Protein AF-A0A832FYW7-F1 (afdb_monomer)

Foldseek 3Di:
DDPPPPQQQADPPPRDGFPDFPDKDWDWDPDADPVRKIKIWIKGWGADPVPRDIDIGTPDIDIHPDPPDDDPDDDPDDPDDDDPPPPD

Nearest PDB structures (foldseek):
  5kux-assembly1_A  TM=3.992E-01  e=6.760E-01  synthetic construct
  7alk-assembly1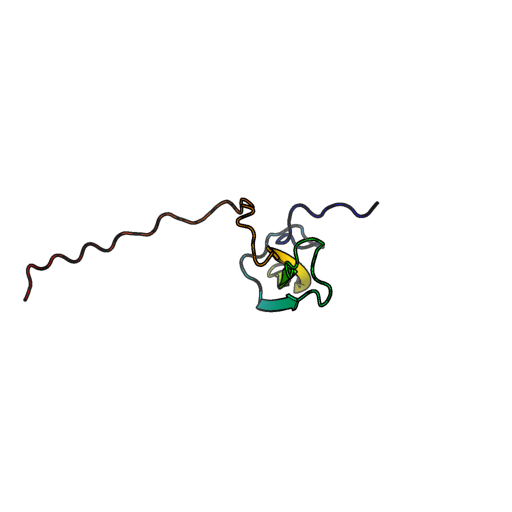_A  TM=5.813E-01  e=6.159E+00  Drosophila melanogaster
  1pn2-assembly1_B  TM=3.755E-01  e=2.163E+00  Candida tropicalis
  7f5z-assembly1_A-2  TM=3.390E-01  e=7.772E+00  Mycobacterium tuberculosis H37Rv

Radius of gyration: 18.68 Å; Cα contacts (8 Å, |Δi|>4): 118; chains: 1; bounding box: 32×64×35 Å

Secondary structure (DSSP, 8-state):
-----S-TTB-TTT-PBPSS-SEEEEEE-SSPPTTSPPEEEEEEEEE-TTT--EEEEEEEEEETT----------PPP----------

Solvent-accessible surface area (backbone atoms only — not comparable to full-atom values): 5934 Å² total; per-residue (Å²): 131,88,77,81,71,87,54,62,47,41,36,94,84,79,64,52,72,46,92,66,61,82,46,74,52,77,48,70,48,89,67,54,45,102,82,69,29,39,42,39,34,36,35,28,35,38,60,33,95,87,78,68,51,74,50,75,32,67,75,46,77,48,53,53,91,56,94,72,83,71,92,72,83,84,76,78,80,82,82,80,80,83,78,78,84,85,83,123

Structure (mmCIF, N/CA/C/O backbone):
data_AF-A0A832FYW7-F1
#
_entry.id   AF-A0A832FYW7-F1
#
loop_
_atom_site.group_PDB
_atom_site.id
_atom_site.type_symbol
_atom_site.label_atom_id
_atom_site.label_alt_id
_atom_site.label_comp_id
_atom_site.label_asym_id
_atom_site.label_entity_id
_atom_site.label_seq_id
_atom_site.pdbx_PDB_ins_code
_atom_site.Cartn_x
_atom_site.Cartn_y
_atom_site.Cartn_z
_atom_site.occupancy
_atom_site.B_iso_or_equiv
_atom_site.auth_seq_id
_atom_site.auth_comp_id
_atom_site.auth_asym_id
_atom_site.auth_atom_id
_atom_site.pdbx_PDB_model_num
ATOM 1 N N . MET A 1 1 ? 12.004 20.117 8.969 1.00 40.62 1 MET A N 1
ATOM 2 C CA . MET A 1 1 ? 12.454 18.827 8.393 1.00 40.62 1 MET A CA 1
ATOM 3 C C . MET A 1 1 ? 11.349 17.793 8.596 1.00 40.62 1 MET A C 1
ATOM 5 O O . MET A 1 1 ? 10.870 17.692 9.723 1.00 40.62 1 MET A O 1
ATOM 9 N N . PRO A 1 2 ? 10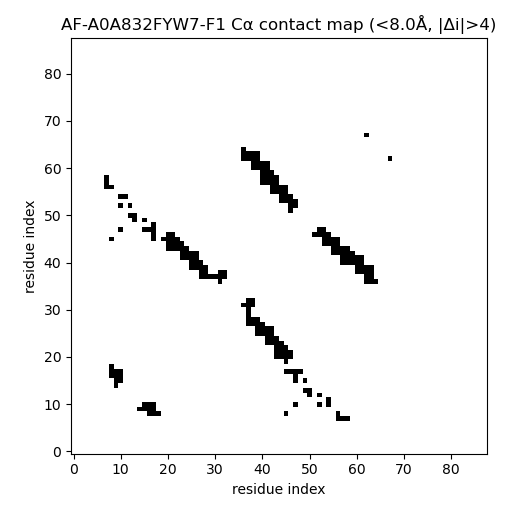.877 17.077 7.562 1.00 43.97 2 PRO A N 1
ATOM 10 C CA . PRO A 1 2 ? 9.862 16.038 7.739 1.00 43.97 2 PRO A CA 1
ATOM 11 C C . PRO A 1 2 ? 10.451 14.868 8.541 1.00 43.97 2 PRO A C 1
ATOM 13 O O . PRO A 1 2 ? 11.451 14.278 8.137 1.00 43.97 2 PRO A O 1
ATOM 16 N N . ARG A 1 3 ? 9.860 14.551 9.703 1.00 52.00 3 ARG A N 1
ATOM 17 C CA . ARG A 1 3 ? 10.281 13.410 10.534 1.00 52.00 3 ARG A CA 1
ATOM 18 C C . ARG A 1 3 ? 10.088 12.126 9.729 1.00 52.00 3 ARG A C 1
ATOM 20 O O . ARG A 1 3 ? 8.970 11.836 9.300 1.00 52.00 3 ARG A O 1
ATOM 27 N N . LYS A 1 4 ? 11.165 11.364 9.528 1.00 49.56 4 LYS A N 1
ATOM 28 C CA . LYS A 1 4 ? 11.107 10.008 8.977 1.00 49.56 4 LYS A CA 1
ATOM 29 C C . LYS A 1 4 ? 10.218 9.190 9.916 1.00 49.56 4 LYS A C 1
ATOM 31 O O . LYS A 1 4 ? 10.595 8.937 11.053 1.00 49.56 4 LYS A O 1
ATOM 36 N N . ARG A 1 5 ? 8.995 8.866 9.491 1.00 58.19 5 ARG A N 1
ATOM 37 C CA . ARG A 1 5 ? 8.114 7.991 10.272 1.00 58.19 5 ARG A CA 1
ATOM 38 C C . ARG A 1 5 ? 8.697 6.587 10.166 1.00 58.19 5 ARG A C 1
ATOM 40 O O . ARG A 1 5 ? 8.533 5.938 9.142 1.00 58.19 5 ARG A O 1
ATOM 47 N N . GLU A 1 6 ? 9.431 6.170 11.193 1.00 60.12 6 GLU A N 1
ATOM 48 C CA . GLU A 1 6 ? 10.042 4.836 11.280 1.00 60.12 6 GLU A CA 1
ATOM 49 C C . GLU A 1 6 ? 8.995 3.718 11.241 1.00 60.12 6 GLU A C 1
ATOM 51 O O . GLU A 1 6 ? 9.265 2.630 10.751 1.00 60.12 6 GLU A O 1
ATOM 56 N N . ASN A 1 7 ? 7.762 4.009 11.667 1.00 70.69 7 ASN A N 1
ATOM 57 C CA . ASN A 1 7 ? 6.698 3.021 11.752 1.00 70.69 7 ASN A CA 1
ATOM 58 C C . ASN A 1 7 ? 5.574 3.319 10.749 1.00 70.69 7 ASN A C 1
ATOM 60 O O . ASN A 1 7 ? 4.629 4.050 11.052 1.00 70.69 7 ASN A O 1
ATOM 64 N N . THR A 1 8 ? 5.661 2.723 9.555 1.00 75.56 8 THR A N 1
ATOM 65 C CA . THR A 1 8 ? 4.627 2.788 8.496 1.00 75.56 8 THR A CA 1
ATOM 66 C C . THR A 1 8 ? 3.253 2.310 8.980 1.00 75.56 8 THR A C 1
ATOM 68 O O . THR A 1 8 ? 2.226 2.833 8.545 1.00 75.56 8 THR A O 1
ATOM 71 N N . PHE A 1 9 ? 3.247 1.343 9.898 1.00 82.50 9 PHE A N 1
ATOM 72 C CA . PHE A 1 9 ? 2.052 0.666 10.400 1.00 82.50 9 PHE A CA 1
ATOM 73 C C . PHE A 1 9 ? 1.453 1.315 11.652 1.00 82.50 9 PHE A C 1
ATOM 75 O O . PHE A 1 9 ? 0.427 0.853 12.142 1.00 82.50 9 PHE A O 1
ATOM 82 N N . THR A 1 10 ? 2.061 2.372 12.194 1.00 85.94 10 THR A N 1
ATOM 83 C CA . THR A 1 10 ? 1.571 3.018 13.417 1.00 85.94 10 THR A CA 1
ATOM 84 C C . THR A 1 10 ? 0.535 4.091 13.102 1.00 85.94 10 THR A C 1
ATOM 86 O O . THR A 1 10 ? 0.786 5.015 12.326 1.00 85.94 10 THR A O 1
ATOM 89 N N . CYS A 1 11 ? -0.617 4.002 13.767 1.00 85.75 11 CYS A N 1
ATOM 90 C CA . CYS A 1 11 ? -1.674 4.994 13.675 1.00 85.75 11 CYS A CA 1
ATOM 91 C C . CYS A 1 11 ? -1.172 6.364 14.170 1.00 85.75 11 CYS A C 1
ATOM 93 O O . CYS A 1 11 ? -0.714 6.466 15.313 1.00 85.75 11 CYS A O 1
ATOM 95 N N . PRO A 1 12 ? -1.325 7.440 13.377 1.00 83.44 12 PRO A N 1
ATOM 96 C CA . PRO A 1 12 ? -0.856 8.774 13.755 1.00 83.44 12 PRO A CA 1
ATOM 97 C C . PRO A 1 12 ? -1.626 9.394 14.930 1.00 83.44 12 PRO A C 1
ATOM 99 O O . PRO A 1 12 ? -1.150 10.362 15.513 1.00 83.44 12 PRO A O 1
ATOM 102 N N . LYS A 1 13 ? -2.808 8.860 15.264 1.00 84.81 13 LYS A N 1
ATOM 103 C CA . LYS A 1 13 ? -3.709 9.418 16.280 1.00 84.81 13 LYS A CA 1
ATOM 104 C C . LYS A 1 13 ? -3.602 8.721 17.635 1.00 84.81 13 LYS A C 1
ATOM 106 O O . LYS A 1 13 ? -3.587 9.392 18.656 1.00 84.81 13 LYS A O 1
ATOM 111 N N . CYS A 1 14 ? -3.551 7.388 17.654 1.00 85.00 14 CYS A N 1
ATOM 112 C CA . CYS A 1 14 ? -3.553 6.608 18.900 1.00 85.00 14 CYS A CA 1
ATOM 113 C C . CYS A 1 14 ? -2.272 5.795 19.142 1.00 85.00 14 CYS A C 1
ATOM 115 O O . CYS A 1 14 ? -2.141 5.183 20.196 1.00 85.00 14 CYS A O 1
ATOM 117 N N . GLY A 1 15 ? -1.346 5.736 18.179 1.00 83.56 15 GLY A N 1
ATOM 118 C CA . GLY A 1 15 ? -0.087 4.998 18.325 1.00 83.56 15 GLY A CA 1
ATOM 119 C C . GLY A 1 15 ? -0.190 3.472 18.196 1.00 83.56 15 GLY A C 1
ATOM 120 O O . GLY A 1 15 ? 0.837 2.797 18.230 1.00 83.56 15 GLY A O 1
ATOM 121 N N . LYS A 1 16 ? -1.387 2.899 17.998 1.00 85.75 16 LYS A N 1
ATOM 122 C CA . LYS A 1 16 ? -1.534 1.453 17.762 1.00 85.75 16 LYS A CA 1
ATOM 123 C C . LYS A 1 16 ? -1.047 1.042 16.375 1.00 85.75 16 LYS A C 1
ATOM 125 O O . LYS A 1 16 ? -1.221 1.784 15.407 1.00 85.75 16 LYS A O 1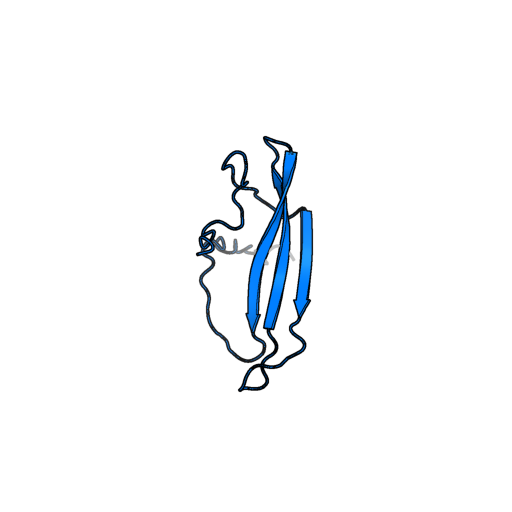
ATOM 130 N N . LYS A 1 17 ? -0.461 -0.153 16.285 1.00 84.06 17 LYS A N 1
ATOM 131 C CA . LYS A 1 17 ? -0.034 -0.765 15.022 1.00 84.06 17 LYS A CA 1
ATOM 132 C C . LYS A 1 17 ? -1.230 -1.410 14.317 1.00 84.06 17 LYS A C 1
ATOM 134 O O . LYS A 1 17 ? -2.002 -2.114 14.958 1.00 84.06 17 LYS A O 1
ATOM 139 N N . ALA A 1 18 ? -1.380 -1.155 13.021 1.00 83.50 18 ALA A N 1
ATOM 140 C CA . ALA A 1 18 ? -2.301 -1.889 12.159 1.00 83.50 18 ALA A CA 1
ATOM 141 C C . ALA A 1 18 ? -1.615 -3.155 11.629 1.00 83.50 18 ALA A C 1
ATOM 143 O O . ALA A 1 18 ? -0.481 -3.078 11.159 1.00 83.50 18 ALA A O 1
ATOM 144 N N . THR A 1 19 ? -2.309 -4.293 11.689 1.00 77.75 19 THR A N 1
ATOM 145 C CA . THR A 1 19 ? -1.777 -5.590 11.240 1.00 77.75 19 THR A CA 1
ATOM 146 C C . THR A 1 19 ? -1.719 -5.686 9.718 1.00 77.75 19 THR A C 1
ATOM 148 O O . THR A 1 19 ? -0.695 -6.081 9.176 1.00 77.75 19 THR A O 1
ATOM 151 N N . ASN A 1 20 ? -2.787 -5.285 9.016 1.00 82.00 20 ASN A N 1
ATOM 152 C CA . ASN A 1 20 ? -2.890 -5.437 7.564 1.00 82.00 20 ASN A CA 1
ATOM 153 C C . ASN A 1 20 ? -3.401 -4.162 6.868 1.00 82.00 20 ASN A C 1
ATOM 155 O O . ASN A 1 20 ? -4.269 -3.468 7.405 1.00 82.00 20 ASN A O 1
ATOM 159 N N . PRO A 1 21 ? -2.891 -3.839 5.664 1.00 85.69 21 PRO A N 1
ATOM 160 C CA . PRO A 1 21 ? -3.473 -2.803 4.820 1.00 85.69 21 PRO A CA 1
ATOM 161 C C . PRO A 1 21 ? -4.810 -3.283 4.238 1.00 85.69 21 PRO A C 1
ATOM 163 O O . PRO A 1 21 ? -4.926 -4.419 3.792 1.00 85.69 21 PRO A O 1
ATOM 166 N N . ILE A 1 22 ? -5.807 -2.401 4.164 1.00 89.50 22 ILE A N 1
ATOM 167 C CA . ILE A 1 22 ? -7.097 -2.709 3.509 1.00 89.50 22 ILE A CA 1
ATOM 168 C C . ILE A 1 22 ? -6.937 -2.767 1.999 1.00 89.50 22 ILE A C 1
ATOM 170 O O . ILE A 1 22 ? -7.590 -3.543 1.309 1.00 89.50 22 ILE A O 1
ATOM 174 N N . ARG A 1 23 ? -6.095 -1.880 1.473 1.00 89.50 23 ARG A N 1
ATOM 175 C CA . ARG A 1 23 ? -5.846 -1.767 0.046 1.00 89.50 23 ARG A CA 1
ATOM 176 C C . ARG A 1 23 ? -4.403 -1.388 -0.178 1.00 89.50 23 ARG A C 1
ATOM 178 O O . ARG A 1 23 ? -3.894 -0.466 0.460 1.00 89.50 23 ARG A O 1
ATOM 185 N N . THR A 1 24 ? -3.784 -2.058 -1.132 1.00 92.12 24 THR A N 1
ATOM 186 C CA . THR A 1 24 ? -2.465 -1.712 -1.638 1.00 92.12 24 THR A CA 1
ATOM 187 C C . THR A 1 24 ? -2.578 -1.217 -3.073 1.00 92.12 24 THR A C 1
ATOM 189 O O . THR A 1 24 ? -3.502 -1.571 -3.809 1.00 92.12 24 THR A O 1
ATOM 192 N N . TRP A 1 25 ? -1.671 -0.331 -3.464 1.00 88.69 25 TRP A N 1
ATOM 193 C CA . TRP A 1 25 ? -1.499 0.066 -4.858 1.00 88.69 25 TRP A CA 1
ATOM 194 C C . TRP A 1 25 ? -0.029 0.342 -5.141 1.00 88.69 25 TRP A C 1
ATOM 196 O O . TRP A 1 25 ? 0.751 0.680 -4.248 1.00 88.69 25 TRP A O 1
ATOM 206 N N . THR A 1 26 ? 0.348 0.192 -6.402 1.00 90.44 26 THR A N 1
ATOM 207 C CA . THR A 1 26 ? 1.708 0.429 -6.877 1.00 90.44 26 THR A CA 1
ATOM 208 C C . THR A 1 26 ? 1.797 1.786 -7.555 1.00 90.44 26 THR A C 1
ATOM 210 O O . THR A 1 26 ? 0.993 2.105 -8.427 1.00 90.44 26 THR A O 1
ATOM 213 N N . LEU A 1 27 ? 2.807 2.567 -7.191 1.00 87.06 27 LEU A N 1
ATOM 214 C CA . LEU A 1 27 ? 3.200 3.788 -7.879 1.00 87.06 27 LEU A CA 1
ATOM 215 C C . LEU A 1 27 ? 4.526 3.533 -8.592 1.00 87.06 27 LEU A C 1
ATOM 217 O O . LEU A 1 27 ? 5.526 3.210 -7.951 1.00 87.06 27 LEU A O 1
ATOM 221 N N . VAL A 1 28 ? 4.530 3.666 -9.915 1.00 85.56 28 VAL A N 1
ATOM 222 C CA . VAL A 1 28 ? 5.707 3.436 -10.759 1.00 85.56 28 VAL A CA 1
ATOM 223 C C . VAL A 1 28 ? 6.270 4.789 -11.181 1.00 85.56 28 VAL A C 1
ATOM 225 O O . VAL A 1 28 ? 5.547 5.604 -11.752 1.00 85.56 28 VAL A O 1
ATOM 228 N N . SER A 1 29 ? 7.542 5.054 -10.874 1.00 81.06 29 SER A N 1
ATOM 229 C CA . SER A 1 29 ? 8.205 6.286 -11.321 1.00 81.06 29 SER A CA 1
ATOM 230 C C . SER A 1 29 ? 8.420 6.241 -12.839 1.00 81.06 29 SER A C 1
ATOM 232 O O . SER A 1 29 ? 9.090 5.315 -13.300 1.00 81.06 29 SER A O 1
ATOM 234 N N . PRO A 1 30 ? 7.917 7.223 -13.614 1.00 76.31 30 PRO A N 1
ATOM 235 C CA . PRO A 1 30 ? 8.089 7.246 -15.068 1.00 76.31 30 PRO A CA 1
ATOM 236 C C . PRO A 1 30 ? 9.523 7.594 -15.486 1.00 76.31 30 PRO A C 1
ATOM 238 O O . PRO A 1 30 ? 9.937 7.272 -16.594 1.00 76.31 30 PRO A O 1
ATOM 241 N N . ILE A 1 31 ? 10.284 8.250 -14.605 1.00 77.62 31 ILE A N 1
ATOM 242 C CA . ILE A 1 31 ? 11.682 8.601 -14.850 1.00 77.62 31 ILE A CA 1
ATOM 243 C C . ILE A 1 31 ? 12.561 7.444 -14.359 1.00 77.62 31 ILE A C 1
ATOM 245 O O . ILE A 1 31 ? 12.533 7.147 -13.155 1.00 77.62 31 ILE A O 1
ATOM 249 N N . PRO A 1 32 ? 13.322 6.792 -15.257 1.00 73.88 32 PRO A N 1
ATOM 250 C CA . PRO A 1 32 ? 14.298 5.790 -14.866 1.00 73.88 32 PRO A CA 1
ATOM 251 C C . PRO A 1 32 ? 15.500 6.450 -14.179 1.00 73.88 32 PRO A C 1
ATOM 253 O O . PRO A 1 32 ? 15.901 7.566 -14.510 1.00 73.88 32 PRO A O 1
ATOM 256 N N . ASP A 1 33 ? 16.077 5.748 -13.205 1.00 69.31 33 ASP A N 1
ATOM 257 C CA . ASP A 1 33 ? 17.307 6.165 -12.521 1.00 69.31 33 ASP A CA 1
ATOM 258 C C . ASP A 1 33 ? 18.493 6.235 -13.508 1.00 69.31 33 ASP A C 1
ATOM 260 O O . ASP A 1 33 ? 18.402 5.723 -14.625 1.00 69.31 33 ASP A O 1
ATOM 264 N N . LYS A 1 34 ? 19.649 6.782 -13.099 1.00 70.00 34 LYS A N 1
ATOM 265 C CA . LYS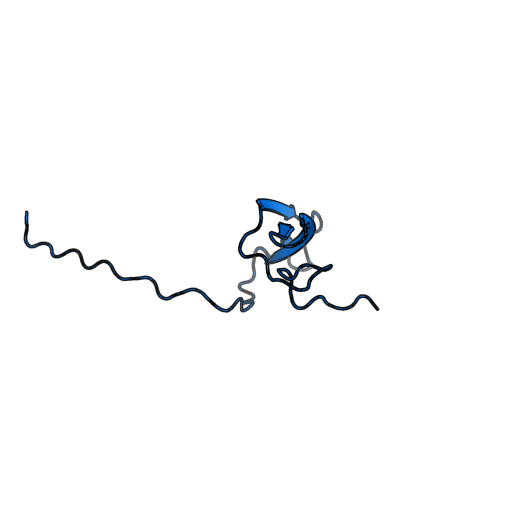 A 1 34 ? 20.858 6.894 -13.958 1.00 70.00 34 LYS A CA 1
ATOM 266 C C . LYS A 1 34 ? 21.297 5.561 -14.602 1.00 70.00 34 LYS A C 1
ATOM 268 O O . LYS A 1 34 ? 21.981 5.557 -15.617 1.00 70.00 34 LYS A O 1
ATOM 273 N N . TYR A 1 35 ? 20.878 4.443 -14.012 1.00 75.56 35 TYR A N 1
ATOM 274 C CA . TYR A 1 35 ? 21.130 3.073 -14.462 1.00 75.56 35 TYR A CA 1
ATOM 275 C C . TYR A 1 35 ? 19.939 2.420 -15.193 1.00 75.56 35 TYR A C 1
ATOM 277 O O . TYR A 1 35 ? 19.881 1.200 -15.288 1.00 75.56 35 TYR A O 1
ATOM 285 N N . GLY A 1 36 ? 18.940 3.187 -15.642 1.00 71.50 36 GLY A N 1
ATOM 286 C CA . GLY A 1 36 ? 17.765 2.652 -16.345 1.00 71.50 36 GLY A CA 1
ATOM 287 C C . GLY A 1 36 ? 16.738 1.945 -15.447 1.00 71.50 36 GLY A C 1
ATOM 288 O O . GLY A 1 36 ? 15.798 1.332 -15.942 1.00 71.50 36 GLY A O 1
ATOM 289 N N . ARG A 1 37 ? 16.901 2.003 -14.119 1.00 79.69 37 ARG A N 1
ATOM 290 C CA . ARG A 1 37 ? 16.072 1.254 -13.163 1.00 79.69 37 ARG A CA 1
ATOM 291 C C . ARG A 1 37 ? 14.782 1.993 -12.843 1.00 79.69 37 ARG A C 1
ATOM 293 O O . ARG A 1 37 ? 14.807 3.168 -12.472 1.00 79.69 37 ARG A O 1
ATOM 300 N N . VAL A 1 38 ? 13.666 1.275 -12.897 1.00 80.00 38 VAL A N 1
ATOM 301 C CA . VAL A 1 38 ? 12.348 1.798 -12.522 1.00 80.00 38 VAL A CA 1
ATOM 302 C C . VAL A 1 38 ? 12.091 1.531 -11.042 1.00 80.00 38 VAL A C 1
ATOM 304 O O . VAL A 1 38 ? 12.263 0.404 -10.568 1.00 80.00 38 VAL A O 1
ATOM 307 N N . THR A 1 39 ? 11.675 2.567 -10.311 1.00 80.75 39 THR A N 1
ATOM 308 C CA . THR A 1 39 ? 11.270 2.441 -8.905 1.00 80.75 39 THR A CA 1
ATOM 309 C C . THR A 1 39 ? 9.769 2.190 -8.820 1.00 80.75 39 THR A C 1
ATOM 311 O O . THR A 1 39 ? 8.970 3.039 -9.219 1.00 80.75 39 THR A O 1
ATOM 314 N N . ILE A 1 40 ? 9.400 1.045 -8.256 1.00 84.75 40 ILE A N 1
ATOM 315 C CA . ILE A 1 40 ? 8.032 0.654 -7.933 1.00 84.75 40 ILE A CA 1
ATOM 316 C C . ILE A 1 40 ? 7.840 0.855 -6.430 1.00 84.75 40 ILE A C 1
ATOM 318 O O . ILE A 1 40 ? 8.481 0.206 -5.607 1.00 84.75 40 ILE A O 1
ATOM 322 N N . THR A 1 41 ? 6.965 1.776 -6.049 1.00 87.56 41 THR A N 1
ATOM 323 C CA . THR A 1 41 ? 6.603 2.023 -4.652 1.00 87.56 41 THR A CA 1
ATOM 324 C C . THR A 1 41 ? 5.264 1.367 -4.356 1.00 87.56 41 THR A C 1
ATOM 326 O O . THR A 1 41 ? 4.255 1.730 -4.951 1.00 87.56 41 THR A O 1
ATOM 329 N N . ILE A 1 42 ? 5.240 0.426 -3.418 1.00 88.44 42 ILE A N 1
ATOM 330 C CA . ILE A 1 42 ? 4.013 -0.178 -2.903 1.00 88.44 42 ILE A CA 1
ATOM 331 C C . ILE A 1 42 ? 3.510 0.696 -1.755 1.00 88.44 42 ILE A C 1
ATOM 333 O O . ILE A 1 42 ? 4.162 0.827 -0.713 1.00 88.44 42 ILE A O 1
ATOM 337 N N . MET A 1 43 ? 2.347 1.304 -1.952 1.00 89.25 43 MET A N 1
ATOM 338 C CA . MET A 1 43 ? 1.629 2.054 -0.928 1.00 89.25 43 MET A CA 1
ATOM 339 C C . MET A 1 43 ? 0.504 1.201 -0.348 1.00 89.25 43 MET A C 1
ATOM 341 O O . MET A 1 43 ? -0.076 0.366 -1.042 1.00 89.25 43 MET A O 1
ATOM 345 N N . GLY A 1 44 ? 0.195 1.428 0.925 1.00 91.06 44 GLY A N 1
ATOM 346 C CA . GLY A 1 44 ? -0.924 0.808 1.622 1.00 91.06 44 GLY A CA 1
ATOM 347 C C . GLY A 1 44 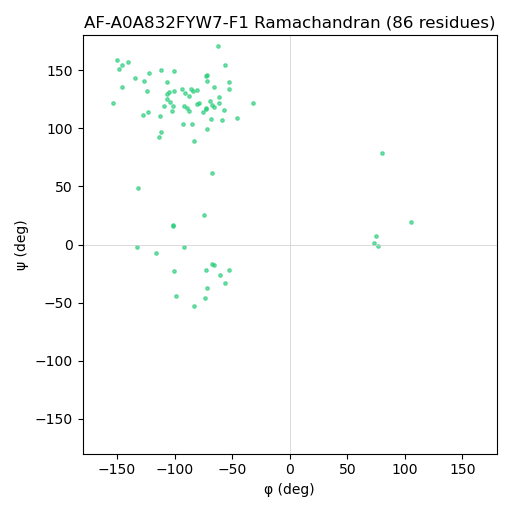? -1.820 1.850 2.273 1.00 91.06 44 GLY A C 1
ATOM 348 O O . GLY A 1 44 ? -1.326 2.830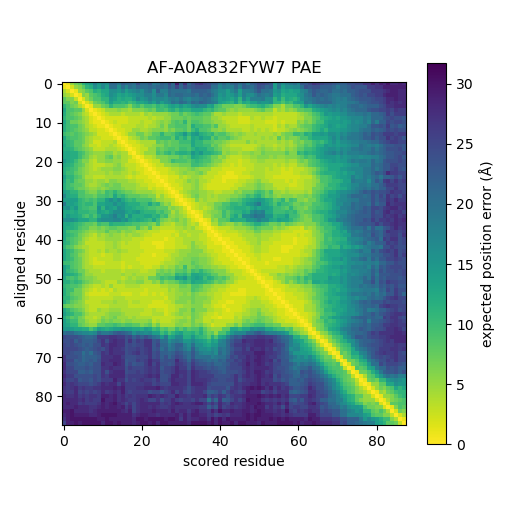 2.835 1.00 91.06 44 GLY A O 1
ATOM 349 N N . ALA A 1 45 ? -3.129 1.621 2.213 1.00 89.44 45 ALA A N 1
ATOM 350 C CA . ALA A 1 45 ? -4.111 2.278 3.064 1.00 89.44 45 ALA A CA 1
ATOM 351 C C . ALA A 1 45 ? -4.381 1.417 4.302 1.00 89.44 45 ALA A C 1
ATOM 353 O O . ALA A 1 45 ? -4.628 0.215 4.191 1.00 89.44 45 ALA A O 1
ATOM 354 N N . PHE A 1 46 ? -4.384 2.059 5.463 1.00 89.56 46 PHE A N 1
ATOM 355 C CA . PHE A 1 46 ? -4.610 1.462 6.771 1.00 89.56 46 PHE A CA 1
ATOM 356 C C . PHE A 1 46 ? -5.802 2.140 7.447 1.00 89.56 46 PHE A C 1
ATOM 358 O O . PHE A 1 46 ? -6.036 3.335 7.256 1.00 89.56 46 PHE A O 1
ATOM 365 N N . ILE A 1 47 ? -6.542 1.377 8.248 1.00 89.62 47 ILE A N 1
ATOM 366 C CA . ILE A 1 47 ? -7.586 1.870 9.149 1.00 89.62 47 ILE A CA 1
ATOM 367 C C . ILE A 1 47 ? -7.212 1.383 10.540 1.00 89.62 47 ILE A C 1
ATOM 369 O O . ILE A 1 47 ? -6.876 0.214 10.726 1.00 89.62 47 ILE A O 1
ATOM 373 N N . CYS A 1 48 ? -7.251 2.277 11.523 1.00 87.31 48 CYS A N 1
ATOM 374 C CA . CYS A 1 48 ? -7.028 1.891 12.905 1.00 87.31 48 CYS A CA 1
ATOM 375 C C . CYS A 1 48 ? -8.294 1.251 13.474 1.00 87.31 48 CYS A C 1
ATOM 377 O O . CYS A 1 48 ? -9.319 1.919 13.586 1.00 87.31 48 CYS A O 1
ATOM 379 N N . GLU A 1 49 ? -8.197 0.011 13.943 1.00 85.56 49 GLU A N 1
ATOM 380 C CA . GLU A 1 49 ? -9.312 -0.690 14.599 1.00 85.56 49 GLU A CA 1
ATOM 381 C C . GLU A 1 49 ? -9.729 -0.062 15.935 1.00 85.56 49 GLU A C 1
ATOM 383 O O . GLU A 1 49 ? -10.813 -0.319 16.438 1.00 85.56 49 GLU A O 1
ATOM 388 N N . SER A 1 50 ? -8.880 0.775 16.536 1.00 86.12 50 SER A N 1
ATOM 389 C CA . SER A 1 50 ? -9.159 1.362 17.853 1.00 86.12 50 SER A CA 1
ATOM 390 C C . SER A 1 50 ? -9.678 2.789 17.831 1.00 86.12 50 SER A C 1
ATOM 392 O O . SER A 1 50 ? -10.293 3.210 18.801 1.00 86.12 50 SER A O 1
ATOM 394 N N . CYS A 1 51 ? -9.417 3.558 16.773 1.00 87.19 51 CYS A N 1
ATOM 395 C CA . CYS A 1 51 ? -9.896 4.941 16.675 1.00 87.19 51 CYS A CA 1
ATOM 396 C C . CYS A 1 51 ? -10.545 5.290 15.329 1.00 87.19 51 CYS A C 1
ATOM 398 O O . CYS A 1 51 ? -10.978 6.427 15.157 1.00 87.19 51 CYS A O 1
ATOM 400 N N . GLY A 1 52 ? -10.588 4.351 14.376 1.00 87.25 52 GLY A N 1
ATOM 401 C CA . GLY A 1 52 ? -11.194 4.529 13.052 1.00 87.25 52 GLY A CA 1
ATOM 402 C C . GLY A 1 52 ? -10.401 5.405 12.077 1.00 87.25 52 GLY A C 1
ATOM 403 O O . GLY A 1 52 ? -10.850 5.628 10.955 1.00 87.25 52 GLY A O 1
ATOM 404 N N . GLU A 1 53 ? -9.230 5.907 12.478 1.00 88.75 53 GLU A N 1
ATOM 405 C CA . GLU A 1 53 ? -8.416 6.804 11.653 1.00 88.75 53 GLU A CA 1
ATOM 406 C C . GLU A 1 53 ? -7.895 6.089 10.404 1.00 88.75 53 GLU A C 1
ATOM 408 O O . GLU A 1 53 ? -7.378 4.971 10.503 1.00 88.75 53 GLU A O 1
ATOM 413 N N . LYS A 1 54 ? -7.979 6.752 9.245 1.00 89.69 54 LYS A N 1
ATOM 414 C CA . LYS A 1 54 ? -7.492 6.220 7.967 1.00 89.69 54 LYS A CA 1
ATOM 415 C C . LYS A 1 54 ? -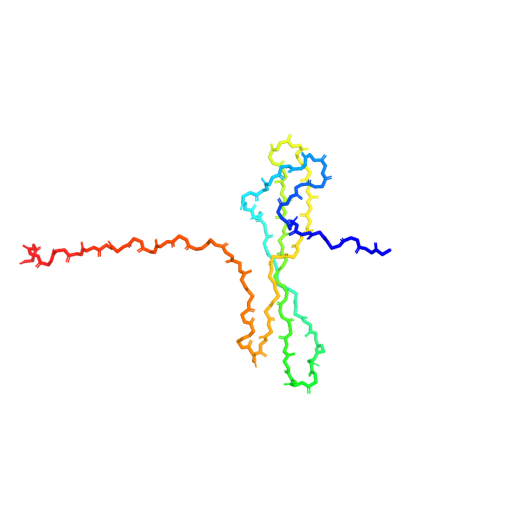6.209 6.934 7.570 1.00 89.69 54 LYS A C 1
ATOM 417 O O . LYS A 1 54 ? -6.176 8.160 7.537 1.00 89.69 54 LYS A O 1
ATOM 422 N N . TRP A 1 55 ? -5.164 6.191 7.223 1.00 89.81 55 TRP A N 1
ATOM 423 C CA . TRP A 1 55 ? -3.938 6.791 6.693 1.00 89.81 55 TRP A CA 1
ATOM 424 C C . TRP A 1 55 ? -3.343 5.961 5.569 1.00 89.81 55 TRP A C 1
ATOM 426 O O . TRP A 1 55 ? -3.583 4.762 5.445 1.00 89.81 55 TRP A O 1
ATOM 436 N N . ASN A 1 56 ? -2.547 6.624 4.741 1.00 89.62 56 ASN A N 1
ATOM 437 C CA . ASN A 1 56 ? -1.745 6.005 3.704 1.00 89.62 56 ASN A CA 1
ATOM 438 C C . ASN A 1 56 ? -0.271 6.021 4.117 1.00 89.62 56 ASN A C 1
ATOM 440 O O . ASN A 1 56 ? 0.224 6.985 4.704 1.00 89.62 56 ASN A O 1
ATOM 444 N N . SER A 1 57 ? 0.443 4.935 3.839 1.00 87.81 57 SER A N 1
ATOM 445 C CA . SER A 1 57 ? 1.879 4.877 4.093 1.00 87.81 57 SER A CA 1
ATOM 446 C C . SER A 1 57 ? 2.595 3.959 3.106 1.00 87.81 57 SER A C 1
ATOM 448 O O . SER A 1 57 ? 1.983 3.120 2.444 1.00 87.81 57 SER A O 1
ATOM 450 N N . THR A 1 58 ? 3.905 4.159 2.960 1.00 87.25 58 THR A N 1
ATOM 451 C CA . THR A 1 58 ? 4.739 3.354 2.059 1.00 87.25 58 THR A CA 1
ATOM 452 C C . THR A 1 58 ? 5.095 2.036 2.732 1.00 87.25 58 THR A C 1
ATOM 454 O O . THR A 1 58 ? 5.739 2.046 3.780 1.00 87.25 58 THR A O 1
ATOM 457 N N . ILE A 1 59 ? 4.709 0.922 2.112 1.00 86.25 59 ILE A N 1
ATOM 458 C CA . ILE A 1 59 ? 5.044 -0.428 2.580 1.00 86.25 59 ILE A CA 1
ATOM 459 C C . ILE A 1 59 ? 6.441 -0.793 2.087 1.00 86.25 59 ILE A C 1
ATOM 461 O O . ILE A 1 59 ? 7.310 -1.142 2.877 1.00 86.25 59 ILE A O 1
ATOM 465 N N . GLN A 1 60 ? 6.674 -0.667 0.778 1.00 83.62 60 GLN A N 1
ATOM 466 C CA . GLN A 1 60 ? 7.923 -1.105 0.166 1.00 83.62 60 GLN A CA 1
ATOM 467 C C . GLN A 1 60 ? 8.298 -0.230 -1.028 1.00 83.62 60 GLN A C 1
ATOM 469 O O . GLN A 1 60 ? 7.439 0.323 -1.713 1.00 83.62 60 GLN A O 1
ATOM 474 N N . LYS A 1 61 ? 9.600 -0.110 -1.290 1.00 84.19 61 LYS A N 1
ATOM 475 C CA . LYS A 1 61 ? 10.144 0.488 -2.513 1.00 84.19 61 LYS A CA 1
ATOM 476 C C . LYS A 1 61 ? 11.042 -0.543 -3.177 1.00 84.19 61 LYS A C 1
ATOM 478 O O . LYS A 1 61 ? 12.071 -0.896 -2.613 1.00 84.19 61 LYS A O 1
ATOM 483 N N . ILE A 1 62 ? 10.641 -1.003 -4.350 1.00 83.56 62 ILE A N 1
ATOM 484 C CA . ILE A 1 62 ? 11.353 -1.983 -5.163 1.00 83.56 62 ILE A CA 1
ATOM 485 C C . ILE A 1 62 ? 12.009 -1.229 -6.318 1.00 83.56 62 ILE A C 1
ATOM 487 O O . ILE A 1 62 ? 11.363 -0.417 -6.978 1.00 83.56 62 ILE A O 1
ATOM 491 N N . LYS A 1 63 ? 13.295 -1.473 -6.570 1.00 79.62 63 LYS A N 1
ATOM 492 C CA . LYS A 1 63 ? 13.985 -0.975 -7.764 1.00 79.62 63 LYS A CA 1
ATOM 493 C C . LYS A 1 63 ? 14.216 -2.142 -8.709 1.00 79.62 63 LYS A C 1
ATOM 495 O O . LYS A 1 63 ? 14.807 -3.146 -8.329 1.00 79.62 63 LYS A O 1
ATOM 500 N N . THR A 1 64 ? 13.756 -2.000 -9.940 1.00 69.56 64 THR A N 1
ATOM 501 C CA . THR A 1 64 ? 13.891 -3.040 -10.962 1.00 69.56 64 THR A CA 1
ATOM 502 C C . THR A 1 64 ? 15.344 -3.048 -11.442 1.00 69.56 64 THR A C 1
ATOM 504 O O . THR A 1 64 ? 15.785 -2.042 -11.990 1.00 69.56 64 THR A O 1
ATOM 507 N N . GLY A 1 65 ? 16.106 -4.120 -11.188 1.00 60.25 65 GLY A N 1
ATOM 508 C CA . GLY A 1 65 ? 17.500 -4.263 -11.649 1.00 60.25 65 GLY A CA 1
ATOM 509 C C . GLY A 1 65 ? 18.600 -4.080 -10.592 1.00 60.25 65 GLY A C 1
ATOM 510 O O . GLY A 1 65 ? 19.745 -3.817 -10.942 1.00 60.25 65 GLY A O 1
ATOM 511 N N . GLY A 1 66 ? 18.285 -4.189 -9.302 1.00 52.12 66 GLY A N 1
ATOM 512 C CA . GLY A 1 66 ? 19.302 -4.342 -8.263 1.00 52.12 66 GLY A CA 1
ATOM 513 C C . GLY A 1 66 ? 18.710 -5.062 -7.066 1.00 52.12 66 GLY A C 1
ATOM 514 O O . GLY A 1 66 ? 17.736 -4.579 -6.492 1.00 52.12 66 GLY A O 1
ATOM 515 N N . GLU A 1 67 ? 19.293 -6.198 -6.694 1.00 51.53 67 GLU A N 1
ATOM 516 C CA . GLU A 1 67 ? 19.045 -6.874 -5.419 1.00 51.53 67 GLU A CA 1
ATOM 517 C C . GLU A 1 67 ? 19.595 -6.023 -4.261 1.00 51.53 67 GLU A C 1
ATOM 519 O O . GLU A 1 67 ? 20.505 -6.412 -3.536 1.00 51.53 67 GLU A O 1
ATOM 524 N N . GLU A 1 68 ? 19.075 -4.811 -4.078 1.00 49.41 68 GLU A N 1
ATOM 525 C CA . GLU A 1 68 ? 19.337 -4.052 -2.863 1.00 49.41 68 GLU A CA 1
ATOM 526 C C . GLU A 1 68 ? 18.356 -4.531 -1.798 1.00 49.41 68 GLU A C 1
ATOM 528 O O . GLU A 1 68 ? 17.242 -4.017 -1.650 1.00 49.41 68 GLU A O 1
ATOM 533 N N . LYS A 1 69 ? 18.817 -5.563 -1.082 1.00 48.72 69 LYS A N 1
ATOM 534 C CA . LYS A 1 69 ? 18.344 -5.985 0.236 1.00 48.72 69 LYS A CA 1
ATOM 535 C C . LYS A 1 69 ? 17.866 -4.768 1.030 1.00 48.72 69 LYS A C 1
ATOM 537 O O . LYS A 1 69 ? 18.626 -3.834 1.284 1.00 48.72 69 LYS A O 1
ATOM 542 N N . ARG A 1 70 ? 16.604 -4.794 1.446 1.00 43.41 70 ARG A N 1
ATOM 543 C CA . ARG A 1 70 ? 16.148 -4.034 2.606 1.00 43.41 70 ARG A CA 1
ATOM 544 C C . ARG A 1 70 ? 15.430 -5.000 3.517 1.00 43.41 70 ARG A C 1
ATOM 546 O O . ARG A 1 70 ? 14.376 -5.519 3.157 1.00 43.41 70 ARG A O 1
ATOM 553 N N . GLU A 1 71 ? 16.075 -5.241 4.650 1.00 43.53 71 GLU A N 1
ATOM 554 C CA . GLU A 1 71 ? 15.540 -5.913 5.822 1.00 43.53 71 GLU A CA 1
ATOM 555 C C . GLU A 1 71 ? 14.145 -5.360 6.137 1.00 43.53 71 GLU A C 1
ATOM 557 O O . GLU A 1 71 ? 13.968 -4.208 6.530 1.00 43.53 71 GLU A O 1
ATOM 562 N N . ALA A 1 72 ? 13.140 -6.193 5.897 1.00 39.19 72 ALA A N 1
ATOM 563 C CA . ALA A 1 72 ? 11.924 -6.201 6.680 1.00 39.19 72 ALA A CA 1
ATOM 564 C C . ALA A 1 72 ? 11.984 -7.530 7.429 1.00 39.19 72 ALA A C 1
ATOM 566 O O . ALA A 1 72 ? 11.741 -8.591 6.853 1.00 39.19 72 ALA A O 1
ATOM 567 N N . GLU A 1 73 ? 12.462 -7.463 8.668 1.00 45.44 73 GLU A N 1
ATOM 568 C CA . GLU A 1 73 ? 12.432 -8.582 9.598 1.00 45.44 73 GLU A CA 1
ATOM 569 C C . GLU A 1 73 ? 11.000 -9.106 9.786 1.00 45.44 73 GLU A C 1
ATOM 571 O O . GLU A 1 73 ? 10.016 -8.378 9.631 1.00 45.44 73 GLU A O 1
ATOM 576 N N . THR A 1 74 ? 10.951 -10.388 10.1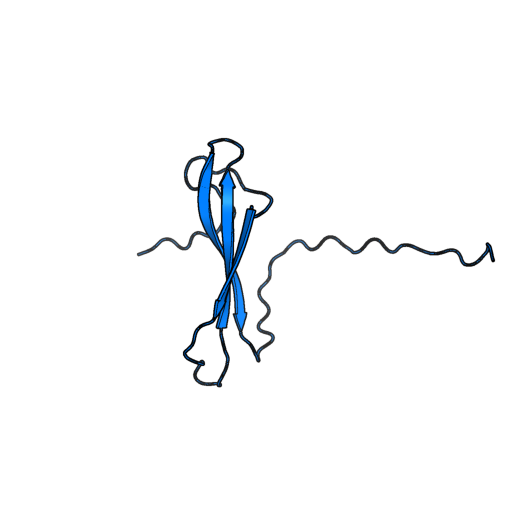50 1.00 36.91 74 THR A N 1
ATOM 577 C CA . THR A 1 74 ? 9.790 -11.261 10.354 1.00 36.91 74 THR A CA 1
ATOM 578 C C . THR A 1 74 ? 9.180 -11.831 9.073 1.00 36.91 74 THR A C 1
ATOM 580 O O . THR A 1 74 ? 8.115 -11.436 8.604 1.00 36.91 74 THR A O 1
ATOM 583 N N . ARG A 1 75 ? 9.843 -12.869 8.556 1.00 35.78 75 ARG A N 1
ATOM 584 C CA . ARG A 1 75 ? 9.169 -13.966 7.861 1.00 35.78 75 ARG A CA 1
ATOM 585 C C . ARG A 1 75 ? 9.346 -15.200 8.739 1.00 35.78 75 ARG A C 1
ATOM 587 O O . ARG A 1 75 ? 10.470 -15.643 8.948 1.00 35.78 75 ARG A O 1
ATOM 594 N N . GLU A 1 76 ? 8.242 -15.648 9.319 1.00 45.50 76 GLU A N 1
ATOM 595 C CA . GLU A 1 76 ? 8.129 -16.892 10.075 1.00 45.50 76 GLU A CA 1
ATOM 596 C C . GLU A 1 76 ? 8.661 -18.056 9.221 1.00 45.50 76 GLU A C 1
ATOM 598 O O . GLU A 1 76 ? 8.469 -18.079 7.999 1.00 45.50 76 GLU A O 1
ATOM 603 N N . GLU A 1 77 ? 9.389 -18.976 9.853 1.00 45.72 77 GLU A N 1
ATOM 604 C CA . GLU A 1 77 ? 9.938 -20.175 9.216 1.00 45.72 77 GLU A CA 1
ATOM 605 C C . GLU A 1 77 ? 8.821 -20.946 8.485 1.00 45.72 77 GLU A C 1
ATOM 607 O O . GLU A 1 77 ? 7.740 -21.132 9.051 1.00 45.72 77 GLU A O 1
ATOM 612 N N . PRO A 1 78 ? 9.019 -21.403 7.234 1.00 45.84 78 PRO A N 1
ATOM 613 C CA . PRO A 1 78 ? 8.006 -22.214 6.573 1.00 45.84 78 PRO A CA 1
ATOM 614 C C . PRO A 1 78 ? 7.870 -23.556 7.306 1.00 45.84 78 PRO A C 1
ATOM 616 O O . PRO A 1 78 ? 8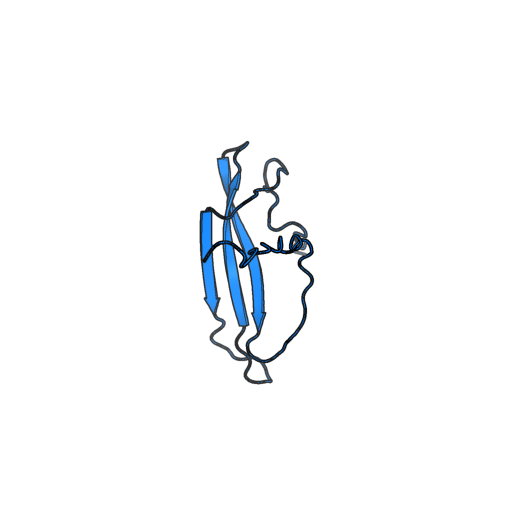.819 -24.340 7.359 1.00 45.84 78 PRO A O 1
ATOM 619 N N . TYR A 1 79 ? 6.680 -23.839 7.845 1.00 57.94 79 TYR A N 1
ATOM 620 C CA . TYR A 1 79 ? 6.327 -25.173 8.329 1.00 57.94 79 TYR A CA 1
ATOM 621 C C . TYR A 1 79 ? 6.496 -26.174 7.178 1.00 57.94 79 TYR A C 1
ATOM 623 O O . TYR A 1 79 ? 5.826 -26.079 6.147 1.00 57.94 79 TYR A O 1
ATOM 631 N N . THR A 1 80 ? 7.429 -27.112 7.342 1.00 43.06 80 THR A N 1
ATOM 632 C CA . THR A 1 80 ? 7.586 -28.252 6.437 1.00 43.06 80 THR A CA 1
ATOM 633 C C . THR A 1 80 ? 6.434 -29.212 6.695 1.00 43.06 80 THR A C 1
ATOM 635 O O . THR A 1 80 ? 6.315 -29.757 7.788 1.00 43.06 80 THR A O 1
ATOM 638 N N . ILE A 1 81 ? 5.592 -29.429 5.688 1.00 60.66 81 ILE A N 1
ATOM 639 C CA . ILE A 1 81 ? 4.620 -30.521 5.693 1.00 60.66 81 ILE A CA 1
ATOM 640 C C . ILE A 1 81 ? 5.372 -31.751 5.183 1.00 60.66 81 ILE A C 1
ATOM 642 O O . ILE A 1 81 ? 5.658 -31.853 3.989 1.00 60.66 81 ILE A O 1
ATOM 646 N N . THR A 1 82 ? 5.741 -32.663 6.079 1.00 58.69 82 THR A N 1
ATOM 647 C CA . THR A 1 82 ? 6.209 -33.996 5.692 1.00 58.69 82 THR A CA 1
ATOM 648 C C . THR A 1 82 ? 5.009 -34.800 5.210 1.00 58.69 82 THR A C 1
ATOM 650 O O . THR A 1 82 ? 4.069 -35.032 5.966 1.00 58.69 82 THR A O 1
ATOM 653 N N . ILE A 1 83 ? 5.021 -35.190 3.939 1.00 59.84 83 ILE A N 1
ATOM 654 C CA . ILE A 1 83 ? 4.054 -36.139 3.388 1.00 59.84 83 ILE A CA 1
ATOM 655 C C . ILE A 1 83 ? 4.703 -37.516 3.527 1.00 59.84 83 ILE A C 1
ATOM 657 O O . ILE A 1 83 ? 5.632 -37.832 2.784 1.00 59.84 83 ILE A O 1
ATOM 661 N N . ASP A 1 84 ? 4.257 -38.309 4.500 1.00 56.59 84 ASP A N 1
ATOM 662 C CA . ASP A 1 84 ? 4.625 -39.722 4.591 1.00 56.59 84 ASP A CA 1
ATOM 663 C C . ASP A 1 84 ? 3.981 -40.471 3.417 1.00 56.59 84 ASP A C 1
ATOM 665 O O . ASP A 1 84 ? 2.770 -40.662 3.355 1.00 56.59 84 ASP A O 1
ATOM 669 N N . LEU A 1 85 ? 4.803 -40.881 2.451 1.00 64.62 85 LEU A N 1
ATOM 670 C CA . LEU A 1 85 ? 4.399 -41.584 1.225 1.00 64.62 85 LEU A CA 1
ATOM 671 C C . LEU A 1 85 ? 4.010 -43.061 1.459 1.00 64.62 85 LEU A C 1
ATOM 673 O O . LEU A 1 85 ? 4.126 -43.871 0.545 1.00 64.62 85 LEU A O 1
ATOM 677 N N . ASN A 1 86 ? 3.564 -43.433 2.660 1.00 55.44 86 ASN A N 1
ATOM 678 C CA . ASN A 1 86 ? 3.315 -44.832 3.024 1.00 55.44 86 ASN A CA 1
ATOM 679 C C . ASN A 1 86 ? 1.830 -45.254 2.986 1.00 55.44 86 ASN A C 1
ATOM 681 O O . ASN A 1 86 ? 1.485 -46.295 3.536 1.00 55.44 86 ASN A O 1
ATOM 685 N N . GLU A 1 87 ? 0.965 -44.476 2.326 1.00 52.06 87 GLU A N 1
ATOM 686 C CA . GLU A 1 87 ? -0.455 -44.806 2.088 1.00 52.06 87 GLU A CA 1
ATOM 687 C C . GLU A 1 87 ? -0.882 -44.588 0.617 1.00 52.06 87 GLU A C 1
ATOM 689 O O . GLU A 1 87 ? -1.906 -43.964 0.335 1.00 52.06 87 GLU A O 1
ATOM 694 N N . ILE A 1 88 ? -0.101 -45.107 -0.339 1.00 49.50 88 ILE A N 1
ATOM 695 C CA . ILE A 1 88 ? -0.606 -45.456 -1.684 1.00 49.50 88 ILE A CA 1
ATOM 696 C C . ILE A 1 88 ? -0.594 -46.971 -1.848 1.00 49.50 88 ILE A C 1
ATOM 698 O O . ILE A 1 88 ? 0.452 -47.582 -1.533 1.00 49.50 88 ILE A O 1
#

Sequence (88 aa):
MPRKRENTFTCPKCGKKATNPIRTWTLVSPIPDKYGRVTITIMGAFICESCGEKWNSTIQKIKTGGEEKREAETREEPYTITIDLNEI

pLDDT: mean 72.31, std 17.19, range [35.78, 92.12]

Mean predicted aligned error: 13.21 Å